Protein AF-A0A935FVT9-F1 (afdb_monomer_lite)

Radius of gyration: 13.97 Å; chains: 1; bounding box: 26×40×32 Å

Sequence (109 aa):
MEQVKELFKQTHLLTIIGFGGGGKTRLSMQVGADMIDDFNNGVFIAELAPVSDPSMVVQTIMNSLEVKEEPGRSLEETLTDYLKEKELLLILDNCEHLINECAELADVS

pLDDT: mean 88.22, std 7.42, range [54.28, 95.88]

Secondary structure (DSSP, 8-state):
-HHHHHHHTT-S-------TTSSHHHHHHHHHHHTGGG-TT-EEEEE-TT--SGGGHHHHHHHHTTPPPPTTS-HHHHHHHHHHT---EEEEE-GGGSHHHHHHHHT--

Structure (mmCIF, N/CA/C/O backbone):
data_AF-A0A935FVT9-F1
#
_entry.id   AF-A0A935FVT9-F1
#
loop_
_atom_site.group_PDB
_atom_site.id
_atom_site.type_symbol
_atom_site.label_atom_id
_atom_site.label_alt_id
_atom_site.label_comp_id
_atom_site.label_asym_id
_atom_site.label_entity_id
_atom_site.label_seq_id
_atom_site.pdbx_PDB_ins_code
_atom_site.Cartn_x
_atom_site.Cartn_y
_atom_site.Cartn_z
_atom_site.occupancy
_atom_site.B_iso_or_equiv
_atom_site.auth_seq_id
_atom_site.auth_comp_id
_atom_site.auth_asym_id
_atom_site.auth_atom_id
_atom_site.pdbx_PDB_model_num
ATOM 1 N N . MET A 1 1 ? 1.864 -18.845 -8.320 1.00 62.50 1 MET A N 1
ATOM 2 C CA . MET A 1 1 ? 0.863 -18.241 -7.418 1.00 62.50 1 MET A CA 1
ATOM 3 C C . MET A 1 1 ? 0.944 -18.844 -6.026 1.00 62.50 1 MET A C 1
ATOM 5 O O . MET A 1 1 ? 1.168 -18.074 -5.106 1.00 62.50 1 MET A O 1
ATOM 9 N N . GLU A 1 2 ? 0.876 -20.174 -5.860 1.00 69.81 2 GLU A N 1
ATOM 10 C CA . GLU A 1 2 ? 0.970 -20.820 -4.530 1.00 69.81 2 GLU A CA 1
ATOM 11 C C . GLU A 1 2 ? 2.167 -20.364 -3.684 1.00 69.81 2 GLU A C 1
ATOM 13 O O . GLU A 1 2 ? 1.958 -19.946 -2.554 1.00 69.81 2 GLU A O 1
ATOM 18 N N . GLN A 1 3 ? 3.383 -20.322 -4.240 1.00 77.50 3 GLN A N 1
ATO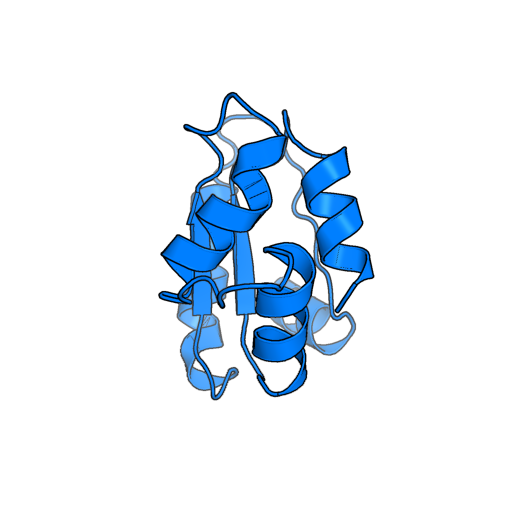M 19 C CA . GLN A 1 3 ? 4.567 -19.874 -3.488 1.00 77.50 3 GLN A CA 1
ATOM 20 C C . GLN A 1 3 ? 4.447 -18.449 -2.930 1.00 77.50 3 GLN A C 1
ATOM 22 O O . GLN A 1 3 ? 4.891 -18.192 -1.819 1.00 77.50 3 GLN A O 1
ATOM 27 N N . VAL A 1 4 ? 3.845 -17.514 -3.674 1.00 77.56 4 VAL A N 1
ATOM 28 C CA . VAL A 1 4 ? 3.684 -16.130 -3.198 1.00 77.56 4 VAL A CA 1
ATOM 29 C C . VAL A 1 4 ? 2.667 -16.078 -2.060 1.00 77.56 4 VAL A C 1
ATOM 31 O O . VAL A 1 4 ? 2.915 -15.427 -1.051 1.00 77.56 4 VAL A O 1
ATOM 34 N N . LYS A 1 5 ? 1.562 -16.824 -2.179 1.00 75.81 5 LYS A N 1
ATOM 35 C CA . LYS A 1 5 ? 0.564 -16.940 -1.107 1.00 75.81 5 LYS A CA 1
ATOM 36 C C . LYS A 1 5 ? 1.137 -17.604 0.146 1.00 75.81 5 LYS A C 1
ATOM 38 O O . LYS A 1 5 ? 0.827 -17.186 1.254 1.00 75.81 5 LYS A O 1
ATOM 43 N N . GLU A 1 6 ? 1.970 -18.631 -0.012 1.00 81.12 6 GLU A N 1
ATOM 44 C CA . GLU A 1 6 ? 2.661 -19.268 1.114 1.00 81.12 6 GLU A CA 1
ATOM 45 C C . GLU A 1 6 ? 3.633 -18.314 1.809 1.00 81.12 6 GLU A C 1
ATOM 47 O O . GLU A 1 6 ? 3.673 -18.297 3.037 1.00 81.12 6 GLU A O 1
ATOM 52 N N . LEU A 1 7 ? 4.362 -17.487 1.052 1.00 83.50 7 LEU A N 1
ATOM 53 C CA . LEU A 1 7 ? 5.241 -16.462 1.620 1.00 83.50 7 LEU A CA 1
ATOM 54 C C . LEU A 1 7 ? 4.447 -15.414 2.414 1.00 83.50 7 LEU A C 1
ATOM 56 O O . LEU A 1 7 ? 4.821 -15.114 3.542 1.00 83.50 7 LEU A O 1
ATOM 60 N N . PHE A 1 8 ? 3.307 -14.947 1.894 1.00 77.69 8 PHE A N 1
ATOM 61 C CA . PHE A 1 8 ? 2.412 -14.028 2.615 1.00 77.69 8 PHE A CA 1
ATOM 62 C C . PHE A 1 8 ? 1.847 -14.608 3.919 1.00 77.69 8 PHE A C 1
ATOM 64 O O . PHE A 1 8 ? 1.565 -13.867 4.850 1.00 77.69 8 PHE A O 1
ATOM 71 N N . LYS A 1 9 ? 1.700 -15.933 4.034 1.00 77.00 9 LYS A N 1
ATOM 72 C CA . LYS A 1 9 ? 1.293 -16.565 5.303 1.00 77.00 9 LYS A CA 1
ATOM 73 C C . LYS A 1 9 ? 2.398 -16.560 6.360 1.00 77.00 9 LYS A C 1
ATOM 75 O O . LYS A 1 9 ? 2.127 -16.868 7.517 1.00 77.00 9 LYS A O 1
ATOM 80 N N . GLN A 1 10 ? 3.639 -16.290 5.963 1.00 80.12 10 GLN A N 1
ATOM 81 C CA . GLN A 1 10 ? 4.816 -16.354 6.828 1.00 80.12 10 GLN A CA 1
ATOM 82 C C . GLN A 1 10 ? 5.402 -14.973 7.130 1.00 80.12 10 GLN A C 1
ATOM 84 O O . GLN A 1 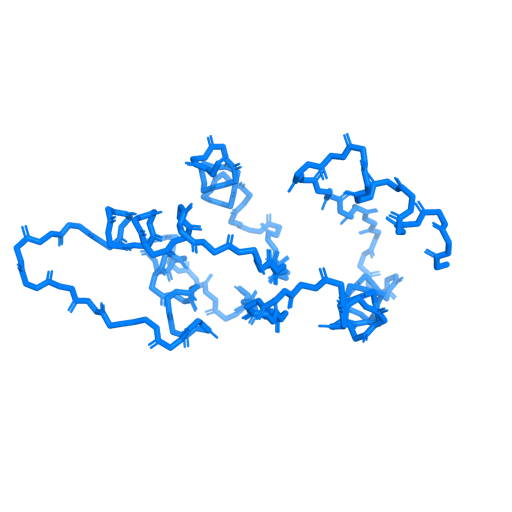10 ? 6.228 -14.862 8.035 1.00 80.12 10 GLN A O 1
ATOM 89 N N . THR A 1 11 ? 5.000 -13.932 6.394 1.00 82.12 11 THR A N 1
ATOM 90 C CA . THR A 1 11 ? 5.522 -12.572 6.546 1.00 82.12 11 THR A CA 1
ATOM 91 C C . THR A 1 11 ? 4.418 -11.525 6.395 1.00 82.12 11 THR A C 1
ATOM 93 O O . THR A 1 11 ? 3.458 -11.717 5.658 1.00 82.12 11 THR A O 1
ATOM 96 N N . HIS A 1 12 ? 4.584 -10.382 7.065 1.00 82.81 12 HIS A N 1
ATOM 97 C CA . HIS A 1 12 ? 3.717 -9.206 6.890 1.00 82.81 12 HIS A CA 1
ATOM 98 C C . HIS A 1 12 ? 4.190 -8.286 5.750 1.00 82.81 12 HIS A C 1
ATOM 100 O O . HIS A 1 12 ? 3.446 -7.425 5.296 1.00 82.81 12 HIS A O 1
ATOM 106 N N . LEU A 1 13 ? 5.414 -8.506 5.255 1.00 86.62 13 LEU A N 1
ATOM 107 C CA . LEU A 1 13 ? 6.025 -7.764 4.159 1.00 86.62 13 LEU A CA 1
ATOM 108 C C . LEU A 1 13 ? 6.634 -8.736 3.145 1.00 86.62 13 LEU A C 1
ATOM 110 O O . LEU A 1 13 ? 7.356 -9.669 3.512 1.00 86.62 13 LEU A O 1
ATOM 114 N N . LEU A 1 14 ? 6.367 -8.500 1.862 1.00 87.69 14 LEU A N 1
ATOM 115 C CA . LEU A 1 14 ? 6.971 -9.227 0.751 1.00 87.69 14 LEU A CA 1
ATOM 116 C C . LEU A 1 14 ? 7.462 -8.238 -0.308 1.00 87.69 14 LEU A C 1
ATOM 118 O O . LEU A 1 14 ? 6.669 -7.531 -0.922 1.00 87.69 14 LEU A O 1
ATOM 122 N N . THR A 1 15 ? 8.766 -8.248 -0.580 1.00 87.69 15 THR A N 1
ATOM 123 C CA . THR A 1 15 ? 9.375 -7.389 -1.604 1.00 87.69 15 THR A CA 1
ATOM 124 C C . THR A 1 15 ? 9.636 -8.177 -2.883 1.00 87.69 15 THR A C 1
ATOM 126 O O . THR A 1 15 ? 10.380 -9.159 -2.882 1.00 87.69 15 THR A O 1
ATOM 129 N N . ILE A 1 16 ? 9.062 -7.730 -4.004 1.00 84.69 16 ILE A N 1
ATOM 130 C CA . ILE A 1 16 ? 9.275 -8.339 -5.324 1.00 84.69 16 ILE A CA 1
ATOM 131 C C . ILE A 1 16 ? 10.327 -7.533 -6.089 1.00 84.69 16 ILE A C 1
ATOM 133 O O . ILE A 1 16 ? 10.065 -6.433 -6.569 1.00 84.69 16 ILE A O 1
ATOM 137 N N . ILE A 1 17 ? 11.517 -8.111 -6.255 1.00 83.94 17 ILE A N 1
ATOM 138 C CA . ILE A 1 17 ? 12.621 -7.505 -7.011 1.00 83.94 17 ILE A CA 1
ATOM 139 C C . ILE A 1 17 ? 12.785 -8.237 -8.341 1.00 83.94 17 ILE A C 1
ATOM 141 O O . ILE A 1 17 ? 12.739 -9.462 -8.417 1.00 83.94 17 ILE A O 1
ATOM 145 N N . GLY A 1 18 ? 13.010 -7.484 -9.413 1.00 80.19 18 GLY A N 1
ATOM 146 C CA . GLY A 1 18 ? 13.257 -8.050 -10.732 1.00 80.19 18 GLY A CA 1
ATOM 147 C C . GLY A 1 18 ? 13.530 -6.976 -11.772 1.00 80.19 18 GLY A C 1
ATOM 148 O O . GLY A 1 18 ? 13.239 -5.797 -11.566 1.00 80.19 18 GLY A O 1
ATOM 149 N N . PHE A 1 19 ? 14.076 -7.387 -12.911 1.00 78.88 19 PHE A N 1
ATOM 150 C CA . PHE A 1 19 ? 14.442 -6.480 -13.996 1.00 78.88 19 PHE A CA 1
ATOM 151 C C . PHE A 1 19 ? 13.230 -5.713 -14.558 1.00 78.88 19 PHE A C 1
ATOM 153 O O . PHE A 1 19 ? 12.075 -6.150 -14.457 1.00 78.88 19 PHE A O 1
ATOM 160 N N . GLY A 1 20 ? 13.491 -4.542 -15.146 1.00 75.00 20 GLY A N 1
ATOM 161 C CA . GLY A 1 20 ? 12.475 -3.762 -15.855 1.00 75.00 20 GLY A CA 1
ATOM 162 C C . GLY A 1 20 ? 11.797 -4.603 -16.941 1.00 75.00 20 GLY A C 1
ATOM 163 O O . GLY A 1 20 ? 12.449 -5.390 -17.621 1.00 75.00 20 GLY A O 1
ATOM 164 N N . GLY A 1 21 ? 10.474 -4.490 -17.067 1.00 75.69 21 GLY A N 1
ATOM 165 C CA . GLY A 1 21 ? 9.697 -5.277 -18.034 1.00 75.69 21 GLY A CA 1
ATOM 166 C C . GLY A 1 21 ? 9.451 -6.745 -17.655 1.00 75.69 21 GLY A C 1
ATOM 167 O O . GLY A 1 21 ? 8.742 -7.435 -18.378 1.00 75.69 21 GLY A O 1
ATOM 168 N N . GLY A 1 22 ? 9.941 -7.225 -16.505 1.00 80.94 22 GLY A N 1
ATOM 169 C CA . GLY A 1 22 ? 9.716 -8.599 -16.024 1.00 80.94 22 GLY A CA 1
ATOM 170 C C . GLY A 1 22 ? 8.287 -8.914 -15.552 1.00 80.94 22 GLY A C 1
ATOM 171 O O . GLY A 1 22 ? 8.051 -9.984 -15.004 1.00 80.94 22 GLY A O 1
ATOM 172 N N . GLY A 1 23 ? 7.338 -7.988 -15.722 1.00 83.88 23 GLY A N 1
ATOM 173 C CA . GLY A 1 23 ? 5.933 -8.196 -15.359 1.00 83.88 23 GLY A CA 1
ATOM 174 C C . GLY A 1 23 ? 5.623 -8.116 -13.861 1.00 83.88 23 GLY A C 1
ATOM 175 O O . GLY A 1 23 ? 4.581 -8.616 -13.457 1.00 83.88 23 GLY A O 1
ATOM 176 N N . LYS A 1 24 ? 6.483 -7.486 -13.046 1.00 87.62 24 LYS A N 1
ATOM 177 C CA . LYS A 1 24 ? 6.306 -7.354 -11.585 1.00 87.62 24 LYS A CA 1
ATOM 178 C C . LYS A 1 24 ? 4.957 -6.742 -11.208 1.00 87.62 24 LYS A C 1
ATOM 180 O O . LYS A 1 24 ? 4.199 -7.394 -10.512 1.00 87.62 24 LYS A O 1
ATOM 185 N N . THR A 1 25 ? 4.610 -5.588 -11.778 1.00 87.19 25 THR A N 1
ATOM 186 C CA . THR A 1 25 ? 3.300 -4.941 -11.596 1.00 87.19 25 THR A CA 1
ATOM 187 C C . THR A 1 25 ? 2.147 -5.899 -11.896 1.00 87.19 25 THR A C 1
ATOM 189 O O . THR A 1 25 ? 1.230 -6.063 -11.097 1.00 87.19 25 THR A O 1
ATOM 192 N N . ARG A 1 26 ? 2.218 -6.629 -13.020 1.00 89.12 26 ARG A N 1
ATOM 193 C CA . ARG A 1 26 ? 1.197 -7.621 -13.388 1.00 89.12 26 ARG A CA 1
ATOM 194 C C . ARG A 1 26 ? 1.129 -8.776 -12.385 1.00 89.12 26 ARG A C 1
ATOM 196 O O . ARG A 1 26 ? 0.032 -9.235 -12.086 1.00 89.12 26 ARG A O 1
ATOM 203 N N . LEU A 1 27 ? 2.272 -9.245 -11.887 1.00 87.75 27 LEU A N 1
ATOM 204 C CA . LEU A 1 27 ? 2.333 -10.283 -10.863 1.00 87.75 27 LEU A CA 1
ATOM 205 C C . LEU A 1 27 ? 1.720 -9.792 -9.546 1.00 87.75 27 LEU A C 1
ATOM 207 O O . LEU A 1 27 ? 0.872 -10.492 -9.006 1.00 87.75 27 LEU A O 1
ATOM 211 N N . SER A 1 28 ? 2.088 -8.602 -9.069 1.00 88.50 28 SER A N 1
ATOM 212 C CA . SER A 1 28 ? 1.552 -8.008 -7.840 1.00 88.50 28 SER A CA 1
ATOM 213 C C . SER A 1 28 ? 0.035 -7.836 -7.919 1.00 88.50 28 SER A C 1
ATOM 215 O O . SER A 1 28 ? -0.675 -8.277 -7.021 1.00 88.50 28 SER A O 1
ATOM 217 N N . MET A 1 29 ? -0.480 -7.296 -9.030 1.00 89.69 29 MET A N 1
ATOM 218 C CA . MET A 1 29 ? -1.925 -7.162 -9.252 1.00 89.69 29 MET A CA 1
ATOM 219 C C . MET A 1 29 ? -2.640 -8.513 -9.278 1.00 89.69 29 MET A C 1
ATOM 221 O O . MET A 1 29 ? -3.703 -8.655 -8.684 1.00 89.69 29 MET A O 1
ATOM 225 N N . GLN A 1 30 ? -2.066 -9.514 -9.953 1.00 90.50 30 GLN A N 1
ATOM 226 C CA . GLN A 1 30 ? -2.654 -10.852 -9.996 1.00 90.50 30 GLN A CA 1
ATOM 227 C C . GLN A 1 30 ? -2.675 -11.491 -8.603 1.00 90.50 30 GLN A C 1
ATOM 229 O O . GLN A 1 30 ? -3.663 -12.113 -8.239 1.00 90.50 30 GLN A O 1
ATOM 234 N N . VAL A 1 31 ? -1.603 -11.337 -7.822 1.00 88.00 31 VAL A N 1
ATOM 235 C CA . VAL A 1 31 ? -1.530 -11.822 -6.435 1.00 88.00 31 VAL A CA 1
ATOM 236 C C . VAL A 1 31 ? -2.575 -11.129 -5.573 1.00 88.00 31 VAL A C 1
ATOM 238 O O . VAL A 1 31 ? -3.307 -11.815 -4.870 1.00 88.00 31 VAL A O 1
ATOM 241 N N . GLY A 1 32 ? -2.702 -9.806 -5.688 1.00 89.19 32 GLY A N 1
ATOM 242 C CA . GLY A 1 32 ? -3.733 -9.047 -4.993 1.00 89.19 32 GLY A CA 1
ATOM 243 C C . GLY A 1 32 ? -5.146 -9.519 -5.338 1.00 89.19 32 GLY A C 1
ATOM 244 O O . GLY A 1 32 ? -5.932 -9.806 -4.444 1.00 89.19 32 GLY A O 1
ATOM 245 N N . ALA A 1 33 ? -5.452 -9.688 -6.627 1.00 90.25 33 ALA A N 1
ATOM 246 C CA . ALA A 1 33 ? -6.751 -10.193 -7.073 1.00 90.25 33 ALA A CA 1
ATOM 247 C C . ALA A 1 33 ? -7.044 -11.607 -6.544 1.00 90.25 33 ALA A C 1
ATOM 249 O O . ALA A 1 33 ? -8.159 -11.899 -6.128 1.00 90.25 33 ALA A O 1
ATOM 250 N N . ASP A 1 34 ? -6.034 -12.474 -6.520 1.00 89.50 34 ASP A N 1
ATOM 251 C CA . ASP A 1 34 ? -6.151 -13.842 -6.023 1.00 89.50 34 ASP A CA 1
ATOM 252 C C . ASP A 1 34 ? -6.305 -13.934 -4.494 1.00 89.50 34 ASP A C 1
ATOM 254 O O . ASP A 1 34 ? -6.674 -15.003 -4.003 1.00 89.50 34 ASP A O 1
ATOM 258 N N . MET A 1 35 ? -5.954 -12.881 -3.751 1.00 88.88 35 MET A N 1
ATOM 259 C CA . MET A 1 35 ? -6.012 -12.807 -2.283 1.00 88.88 35 MET A CA 1
ATOM 260 C C . MET A 1 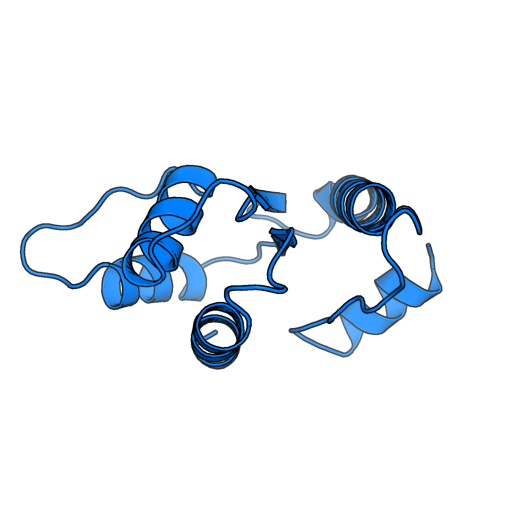35 ? -7.146 -11.904 -1.787 1.00 88.88 35 MET A C 1
ATOM 262 O O . MET A 1 35 ? -7.248 -11.654 -0.592 1.00 88.88 35 MET A O 1
ATOM 266 N N . ILE A 1 36 ? -8.007 -11.406 -2.677 1.00 90.12 36 ILE A N 1
ATOM 267 C CA . ILE A 1 36 ? -9.053 -10.445 -2.308 1.00 90.12 36 ILE A CA 1
ATOM 268 C C . ILE A 1 36 ? -10.003 -10.974 -1.227 1.00 90.12 36 ILE A C 1
ATOM 270 O O . ILE A 1 36 ? -10.423 -10.214 -0.362 1.00 90.12 36 ILE A O 1
ATOM 274 N N . ASP A 1 37 ? -10.275 -12.279 -1.243 1.00 90.56 37 ASP A N 1
ATOM 275 C CA . ASP A 1 37 ? -11.130 -12.953 -0.263 1.00 90.56 37 ASP A CA 1
ATOM 276 C C . ASP A 1 37 ? -10.392 -13.290 1.050 1.00 90.56 37 ASP A C 1
ATOM 278 O O . ASP A 1 37 ? -11.035 -13.643 2.036 1.00 90.56 37 ASP A O 1
ATOM 282 N N . ASP A 1 38 ? -9.057 -13.189 1.074 1.00 89.88 38 ASP A N 1
ATOM 283 C CA . ASP A 1 38 ? -8.224 -13.479 2.249 1.00 89.88 38 ASP A CA 1
ATOM 284 C C . ASP A 1 38 ? -8.076 -12.249 3.176 1.00 89.88 38 ASP A C 1
ATOM 286 O O . ASP A 1 38 ? -7.688 -12.405 4.330 1.00 89.88 38 ASP A O 1
ATOM 290 N N . PHE A 1 39 ? -8.391 -11.036 2.699 1.00 90.31 39 PHE A N 1
ATOM 291 C CA . PHE A 1 39 ? -8.248 -9.782 3.451 1.00 90.31 39 PHE A CA 1
ATOM 292 C C . PHE A 1 39 ? -9.599 -9.098 3.674 1.00 90.31 39 PHE A C 1
ATOM 294 O O . PHE A 1 39 ? -10.177 -8.507 2.761 1.00 90.31 39 PHE A O 1
ATOM 301 N N . ASN A 1 40 ? -10.080 -9.112 4.920 1.00 92.31 40 ASN A N 1
ATOM 302 C CA . ASN A 1 40 ? -11.404 -8.599 5.300 1.00 92.31 40 ASN A CA 1
ATOM 303 C C . ASN A 1 40 ? -11.625 -7.114 4.977 1.00 92.31 40 ASN A C 1
ATOM 305 O O . ASN A 1 40 ? -12.764 -6.669 4.823 1.00 92.31 40 ASN A O 1
ATOM 309 N N . ASN A 1 41 ? -10.551 -6.330 4.906 1.00 94.25 41 ASN A N 1
ATOM 310 C CA . ASN A 1 41 ? -10.610 -4.911 4.578 1.00 94.25 41 ASN A CA 1
ATOM 311 C C . ASN A 1 41 ? -10.198 -4.601 3.136 1.00 94.25 41 ASN A C 1
ATOM 313 O O . ASN A 1 41 ? -10.228 -3.435 2.753 1.00 94.25 41 ASN A O 1
ATOM 317 N N . GLY A 1 42 ? -9.916 -5.625 2.329 1.00 93.69 42 GLY A N 1
ATOM 318 C CA . GLY A 1 42 ? -9.664 -5.511 0.900 1.00 93.69 42 GLY A CA 1
ATOM 319 C C . GLY A 1 42 ? -8.188 -5.426 0.521 1.00 93.69 42 GLY A C 1
ATOM 320 O O . GLY A 1 42 ? -7.280 -5.558 1.344 1.00 93.69 42 GLY A O 1
ATOM 321 N N . VAL A 1 43 ? -7.969 -5.219 -0.777 1.00 94.75 43 VAL A N 1
ATOM 322 C CA . VAL A 1 43 ? -6.649 -5.141 -1.406 1.00 94.75 43 VAL A CA 1
ATOM 323 C C . VAL A 1 43 ? -6.537 -3.817 -2.143 1.00 94.75 43 VAL A C 1
ATOM 325 O O . VAL A 1 43 ? -7.393 -3.489 -2.964 1.00 94.75 43 VAL A O 1
ATOM 328 N N . PHE A 1 44 ? -5.468 -3.079 -1.873 1.00 95.56 44 PHE A N 1
ATOM 329 C CA . PHE A 1 44 ? -5.240 -1.741 -2.403 1.00 95.56 44 PHE A CA 1
ATOM 330 C C . PHE A 1 44 ? -3.891 -1.661 -3.102 1.00 95.56 44 PHE A C 1
ATOM 332 O O . PHE A 1 44 ? -2.941 -2.346 -2.725 1.00 95.56 44 PHE A O 1
ATOM 339 N N . ILE A 1 45 ? -3.806 -0.804 -4.116 1.00 94.81 45 ILE A N 1
ATOM 340 C CA . ILE A 1 45 ? -2.571 -0.535 -4.850 1.00 94.81 45 ILE A CA 1
ATOM 341 C C . ILE A 1 45 ? -2.306 0.964 -4.788 1.00 94.81 45 ILE A C 1
ATOM 343 O O . ILE A 1 45 ? -3.152 1.753 -5.201 1.00 94.81 45 ILE A O 1
ATOM 347 N N . ALA A 1 46 ? -1.125 1.335 -4.302 1.00 95.19 46 ALA A N 1
ATOM 348 C CA . ALA A 1 46 ? -0.591 2.681 -4.413 1.00 95.19 46 ALA A CA 1
ATOM 349 C C . ALA A 1 46 ? 0.439 2.709 -5.550 1.00 95.19 46 ALA A C 1
ATOM 351 O O . ALA A 1 46 ? 1.532 2.147 -5.438 1.00 95.19 46 ALA A O 1
ATOM 352 N N . GLU A 1 47 ? 0.079 3.351 -6.661 1.00 93.06 47 GLU A N 1
ATOM 353 C CA . GLU A 1 47 ? 0.988 3.563 -7.787 1.00 93.06 47 GLU A CA 1
ATOM 354 C C . GLU A 1 47 ? 1.906 4.752 -7.489 1.00 93.06 47 GLU A C 1
ATOM 356 O O . GLU A 1 47 ? 1.475 5.904 -7.521 1.00 93.06 47 GLU A O 1
ATOM 361 N N . LEU A 1 48 ? 3.188 4.485 -7.221 1.00 93.88 48 LEU A N 1
ATOM 362 C CA . LEU A 1 48 ? 4.162 5.533 -6.900 1.00 93.88 48 LEU A CA 1
ATOM 363 C C . LEU A 1 48 ? 4.917 6.048 -8.129 1.00 93.88 48 LEU A C 1
ATOM 365 O O . LEU A 1 48 ? 5.670 7.007 -8.035 1.00 93.88 48 LEU A O 1
ATOM 369 N N . ALA A 1 49 ? 4.668 5.480 -9.313 1.00 91.31 49 ALA A N 1
ATOM 370 C CA . ALA A 1 49 ? 5.262 5.929 -10.573 1.00 91.31 49 ALA A CA 1
ATOM 371 C C . ALA A 1 49 ? 5.165 7.451 -10.844 1.00 91.31 49 ALA A C 1
ATOM 373 O O . ALA A 1 49 ? 6.134 8.006 -11.363 1.00 91.31 49 ALA A O 1
ATOM 374 N N . PRO A 1 50 ? 4.039 8.142 -10.550 1.00 91.81 50 PRO A N 1
ATOM 375 C CA . PRO A 1 50 ? 3.932 9.583 -10.768 1.00 91.81 50 PRO A CA 1
ATOM 376 C C . PRO A 1 50 ? 4.496 10.429 -9.611 1.00 91.81 50 PRO A C 1
ATOM 378 O O . PRO A 1 50 ? 4.480 11.657 -9.704 1.00 91.81 50 PRO A O 1
ATOM 381 N N . VAL A 1 51 ? 4.963 9.816 -8.519 1.00 94.75 51 VAL A N 1
ATOM 382 C CA . VAL A 1 51 ? 5.372 10.519 -7.299 1.00 94.75 51 VAL A CA 1
ATOM 383 C C . VAL A 1 51 ? 6.824 10.972 -7.418 1.00 94.75 51 VAL A C 1
ATOM 385 O O . VAL A 1 51 ? 7.759 10.224 -7.184 1.00 94.75 51 VAL A O 1
ATOM 388 N N . SER A 1 52 ? 7.040 12.235 -7.777 1.00 90.56 52 SER A N 1
ATOM 389 C CA . SER A 1 52 ? 8.396 12.800 -7.861 1.00 90.56 52 SER A CA 1
ATOM 390 C C . SER A 1 52 ? 8.914 13.379 -6.543 1.00 90.56 52 SER A C 1
ATOM 392 O O . SER A 1 52 ? 10.117 13.571 -6.393 1.00 90.56 52 SER A O 1
ATOM 394 N N . ASP A 1 53 ? 8.007 13.731 -5.631 1.00 93.12 53 ASP A N 1
ATOM 395 C CA . ASP A 1 53 ? 8.324 14.309 -4.325 1.00 93.12 53 ASP A CA 1
ATOM 396 C C . ASP A 1 53 ? 8.145 13.233 -3.243 1.00 93.12 53 ASP A C 1
ATOM 398 O O . ASP A 1 53 ? 7.013 12.783 -3.038 1.00 93.12 53 ASP A O 1
ATOM 402 N N . PRO A 1 54 ? 9.216 12.820 -2.543 1.00 90.50 54 PRO A N 1
ATOM 403 C CA . PRO A 1 54 ? 9.126 11.794 -1.510 1.00 90.50 54 PRO A CA 1
ATOM 404 C C . PRO A 1 54 ? 8.153 12.121 -0.372 1.00 90.50 54 PRO A C 1
ATOM 406 O O . PRO A 1 54 ? 7.548 11.216 0.199 1.00 90.50 54 PRO A O 1
ATOM 409 N N . SER A 1 55 ? 7.912 13.405 -0.089 1.00 90.31 55 SER A N 1
ATOM 410 C CA . SER A 1 55 ? 6.932 13.813 0.927 1.00 90.31 55 SER A CA 1
ATOM 411 C C . SER A 1 55 ? 5.482 13.474 0.550 1.00 90.31 55 SER A C 1
ATOM 413 O O . SER A 1 55 ? 4.607 13.429 1.412 1.00 90.31 55 SER A O 1
ATOM 415 N N . MET A 1 56 ? 5.214 13.172 -0.725 1.00 93.75 56 MET A N 1
ATOM 416 C CA . MET A 1 56 ? 3.881 12.838 -1.233 1.00 93.75 56 MET A CA 1
ATOM 417 C C . MET A 1 56 ? 3.558 11.337 -1.168 1.00 93.75 56 MET A C 1
ATOM 419 O O . MET A 1 56 ? 2.444 10.942 -1.523 1.00 93.75 56 MET A O 1
ATOM 423 N N . VAL A 1 57 ? 4.492 10.487 -0.723 1.00 93.88 57 VAL A N 1
ATOM 424 C CA . VAL A 1 57 ? 4.293 9.027 -0.628 1.00 93.88 57 VAL A CA 1
ATOM 425 C C . VAL A 1 57 ? 3.111 8.695 0.281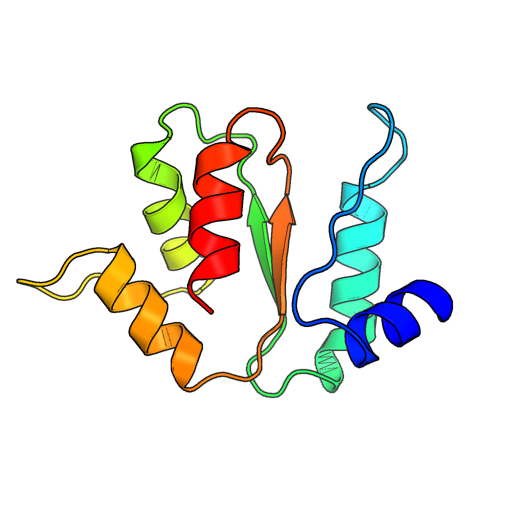 1.00 93.88 57 VAL A C 1
ATOM 427 O O . VAL A 1 57 ? 2.177 8.012 -0.141 1.00 93.88 57 VAL A O 1
ATOM 430 N N . VAL A 1 58 ? 3.109 9.242 1.499 1.00 94.38 58 VAL A N 1
ATOM 431 C CA . VAL A 1 58 ? 2.063 8.994 2.504 1.00 94.38 58 VAL A CA 1
ATOM 432 C C . VAL A 1 58 ? 0.701 9.455 1.988 1.00 94.38 58 VAL A C 1
ATOM 434 O O . VAL A 1 58 ? -0.271 8.702 2.039 1.00 94.38 58 VAL A O 1
ATOM 437 N N . GLN A 1 59 ? 0.645 10.649 1.389 1.00 95.00 59 GLN A N 1
ATOM 438 C CA . GLN A 1 59 ? -0.576 11.180 0.786 1.00 95.00 59 GLN A CA 1
ATOM 439 C C . GLN A 1 59 ? -1.103 10.280 -0.340 1.00 95.00 59 GLN A C 1
ATOM 441 O O . GLN A 1 59 ? -2.306 10.051 -0.451 1.00 95.00 59 GLN A O 1
ATOM 446 N N . THR A 1 60 ? -0.213 9.761 -1.188 1.00 95.88 60 THR A N 1
ATOM 447 C CA . THR A 1 60 ? -0.583 8.884 -2.309 1.00 95.88 60 THR A CA 1
ATOM 448 C C . THR A 1 60 ? -1.187 7.572 -1.810 1.00 95.88 60 THR A C 1
ATOM 450 O O . THR A 1 60 ? -2.193 7.102 -2.347 1.00 95.88 60 THR A O 1
ATOM 453 N N . ILE A 1 61 ? -0.628 7.011 -0.737 1.00 95.31 61 ILE A N 1
ATOM 454 C CA . ILE A 1 61 ? -1.165 5.815 -0.086 1.00 95.31 61 ILE A CA 1
ATOM 455 C C . ILE A 1 61 ? -2.527 6.109 0.549 1.00 95.31 61 ILE A C 1
ATOM 457 O O . ILE A 1 61 ? -3.481 5.378 0.294 1.00 95.31 61 ILE A O 1
ATOM 461 N N . MET A 1 62 ? -2.654 7.205 1.304 1.00 95.69 62 MET A N 1
ATOM 462 C CA . MET A 1 62 ? -3.932 7.616 1.899 1.00 95.69 62 MET A CA 1
ATOM 463 C C . MET A 1 62 ? -5.022 7.795 0.841 1.00 95.69 62 MET A C 1
ATOM 465 O O . MET A 1 62 ? -6.127 7.289 1.018 1.00 95.69 62 MET A O 1
ATOM 469 N N . ASN A 1 63 ? -4.704 8.432 -0.289 1.00 95.88 63 ASN A N 1
ATOM 470 C CA . ASN A 1 63 ? -5.637 8.584 -1.405 1.00 95.88 63 ASN A CA 1
ATOM 471 C C . ASN A 1 63 ? -6.076 7.227 -1.979 1.00 95.88 63 ASN A C 1
ATOM 473 O O . ASN A 1 63 ? -7.249 7.055 -2.298 1.00 95.88 63 ASN A O 1
ATOM 477 N N . SER A 1 64 ? -5.154 6.263 -2.078 1.00 95.44 64 SER A N 1
ATOM 478 C CA . SER A 1 64 ? -5.440 4.906 -2.572 1.00 95.44 64 SER A CA 1
ATOM 479 C C . SER A 1 64 ? -6.339 4.113 -1.616 1.00 95.44 64 SER A C 1
ATOM 481 O O . SER A 1 64 ? -7.109 3.266 -2.057 1.00 95.44 64 SER A O 1
ATOM 483 N N . LEU A 1 65 ? -6.257 4.408 -0.316 1.00 95.25 65 LEU A N 1
ATOM 484 C CA . LEU A 1 65 ? -7.088 3.834 0.748 1.00 95.25 65 LEU A CA 1
ATOM 485 C C . LEU A 1 65 ? -8.378 4.638 1.012 1.00 95.25 65 LEU A C 1
ATOM 487 O O . LEU A 1 65 ? -9.142 4.292 1.913 1.00 95.25 65 LEU A O 1
ATOM 491 N N . GLU A 1 66 ? -8.602 5.731 0.274 1.00 95.31 66 GLU A N 1
ATOM 492 C CA . GLU A 1 66 ? -9.679 6.709 0.502 1.00 95.31 66 GLU A CA 1
ATOM 493 C C . GLU A 1 66 ? -9.708 7.286 1.936 1.00 95.31 66 GLU A C 1
ATOM 495 O O . GLU A 1 66 ? -10.756 7.681 2.462 1.00 95.31 66 GLU A O 1
ATOM 500 N N . VAL A 1 67 ? -8.541 7.369 2.580 1.00 95.25 67 VAL A N 1
ATOM 501 C CA . VAL A 1 67 ? -8.368 7.930 3.924 1.00 95.25 67 VAL A CA 1
ATOM 502 C C . VAL A 1 67 ? -8.238 9.442 3.831 1.00 95.25 67 VAL A C 1
ATOM 504 O O . VAL A 1 67 ? -7.489 9.978 3.016 1.00 95.25 67 VAL A O 1
ATOM 507 N N . LYS A 1 68 ? -8.969 10.144 4.694 1.00 93.88 68 LYS A N 1
ATOM 508 C CA . LYS A 1 68 ? -8.920 11.603 4.778 1.00 93.88 68 LYS A CA 1
ATOM 509 C C . LYS A 1 68 ? -7.963 12.043 5.869 1.00 93.88 68 LYS A C 1
ATOM 511 O O . LYS A 1 68 ? -7.869 11.409 6.912 1.00 93.88 68 LYS A O 1
ATOM 516 N N . GLU A 1 69 ? -7.317 13.170 5.622 1.00 92.88 69 GLU A N 1
ATOM 517 C CA . GLU A 1 69 ? -6.477 13.850 6.599 1.00 92.88 69 GLU A CA 1
ATOM 518 C C . GLU A 1 69 ? -7.302 14.314 7.803 1.00 92.88 69 GLU A C 1
ATOM 520 O O . GLU A 1 69 ? -8.418 14.828 7.655 1.00 92.88 69 GLU A O 1
ATOM 52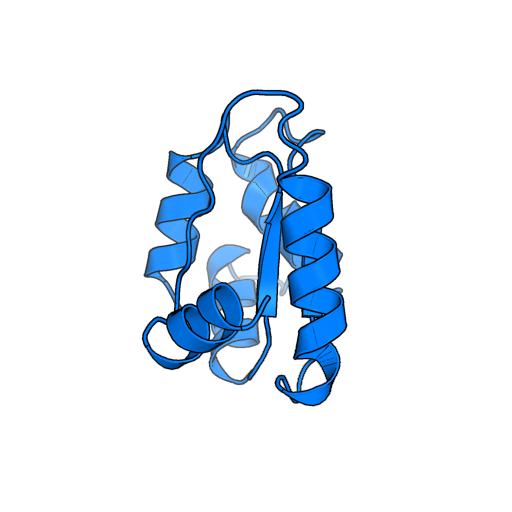5 N N . GLU A 1 70 ? -6.732 14.162 8.997 1.00 92.62 70 GLU A N 1
ATOM 526 C CA . GLU A 1 70 ? -7.329 14.634 10.243 1.00 92.62 70 GLU A CA 1
ATOM 527 C C . GLU A 1 70 ? -6.671 15.951 10.689 1.00 92.62 70 GLU A C 1
ATOM 529 O O . GLU A 1 70 ? -5.451 16.009 10.869 1.00 92.62 70 GLU A O 1
ATOM 534 N N . PRO A 1 71 ? -7.445 17.033 10.909 1.00 91.81 71 PRO A N 1
ATOM 535 C CA . PRO A 1 71 ? -6.885 18.299 11.367 1.00 91.81 71 PRO A CA 1
ATOM 536 C C . PRO A 1 71 ? -6.114 18.152 12.684 1.00 91.81 71 PRO A C 1
ATOM 538 O O . PRO A 1 71 ? -6.651 17.666 13.678 1.00 91.81 71 PRO A O 1
ATOM 541 N N . GLY A 1 72 ? -4.875 18.649 12.709 1.00 93.38 72 GLY A N 1
ATOM 542 C CA . GLY A 1 72 ? -4.028 18.635 13.906 1.00 93.38 72 GLY A CA 1
ATOM 543 C C . GLY A 1 72 ? -3.233 17.345 14.121 1.00 93.38 72 GLY A C 1
ATOM 544 O O . GLY A 1 72 ? -2.608 17.218 15.171 1.00 93.38 72 GLY A O 1
ATOM 545 N N . ARG A 1 73 ? -3.230 16.425 13.148 1.00 93.94 73 ARG A N 1
ATOM 546 C CA . ARG A 1 73 ? -2.411 15.205 13.141 1.00 93.94 73 ARG A CA 1
ATOM 547 C C . ARG A 1 73 ? -1.509 15.163 11.915 1.00 93.94 73 ARG A C 1
ATOM 549 O O . ARG A 1 73 ? -1.804 15.816 10.914 1.00 93.94 73 ARG A O 1
ATOM 556 N N . SER A 1 74 ? -0.420 14.402 11.990 1.00 94.06 74 SER A N 1
ATOM 557 C CA . SER A 1 74 ? 0.395 14.136 10.802 1.00 94.06 74 SER A CA 1
ATOM 558 C C . SER A 1 74 ? -0.300 13.125 9.874 1.00 94.06 74 SER A C 1
ATOM 560 O O . SER A 1 74 ? -1.195 12.377 10.292 1.00 94.06 74 SER A O 1
ATOM 562 N N . LEU A 1 75 ? 0.102 13.099 8.599 1.00 93.25 75 LEU A N 1
ATOM 563 C CA . LEU A 1 75 ? -0.408 12.121 7.632 1.00 93.25 75 LEU A CA 1
ATOM 564 C C . LEU A 1 75 ? -0.027 10.696 8.051 1.00 93.25 75 LEU A C 1
ATOM 566 O O . LEU A 1 75 ? -0.854 9.791 7.999 1.00 93.25 75 LEU A O 1
ATOM 570 N N . GLU A 1 76 ? 1.203 10.518 8.533 1.00 91.31 76 GLU A N 1
ATOM 571 C CA . GLU A 1 76 ? 1.744 9.248 9.017 1.00 91.31 76 GLU A CA 1
ATOM 572 C C . GLU A 1 76 ? 0.968 8.738 10.230 1.00 91.31 76 GLU A C 1
ATOM 574 O O . GLU A 1 76 ? 0.606 7.565 10.274 1.00 91.31 76 GLU A O 1
ATOM 579 N N . GLU A 1 77 ? 0.666 9.608 11.200 1.00 92.44 77 GLU A N 1
ATOM 580 C CA . GLU A 1 77 ? -0.140 9.248 12.371 1.00 92.44 77 GLU A CA 1
ATOM 581 C C . GLU A 1 77 ? -1.550 8.810 11.965 1.00 92.44 77 GLU A C 1
ATOM 583 O O . GLU A 1 77 ? -2.058 7.807 12.468 1.00 92.44 77 GLU A O 1
ATOM 588 N N . THR A 1 78 ? -2.169 9.548 11.040 1.00 94.06 78 THR A N 1
ATOM 589 C CA . THR A 1 78 ? -3.515 9.253 10.531 1.00 94.06 78 THR A CA 1
ATOM 590 C C . THR A 1 78 ? -3.539 7.913 9.795 1.00 94.06 78 THR A C 1
ATOM 592 O O . THR A 1 78 ? -4.399 7.072 10.056 1.00 94.06 78 THR A O 1
ATOM 595 N N . LEU A 1 79 ? -2.571 7.687 8.903 1.00 93.06 79 LEU A N 1
ATOM 596 C CA . LEU A 1 79 ? -2.441 6.447 8.145 1.00 93.06 79 LEU A CA 1
ATOM 597 C C . LEU A 1 79 ? -2.157 5.256 9.065 1.00 93.06 79 LEU A C 1
ATOM 599 O O . LEU A 1 79 ? -2.814 4.226 8.953 1.00 93.06 79 LEU A O 1
ATOM 603 N N . THR A 1 80 ? -1.218 5.400 9.999 1.00 91.44 80 THR A N 1
ATOM 604 C CA . THR A 1 80 ? -0.831 4.329 10.926 1.00 91.44 80 THR A CA 1
ATOM 605 C C . THR A 1 80 ? -2.019 3.876 11.767 1.00 91.44 80 THR A C 1
ATOM 607 O O . THR A 1 80 ? -2.284 2.681 11.875 1.00 91.44 80 THR A O 1
ATOM 610 N N . ASP A 1 81 ? -2.776 4.812 12.338 1.00 92.00 81 ASP A N 1
ATOM 611 C CA . ASP A 1 81 ? -3.949 4.463 13.140 1.00 92.00 81 ASP A CA 1
ATOM 612 C C . ASP A 1 81 ? -5.089 3.881 12.301 1.00 92.00 81 ASP A C 1
ATOM 614 O O . ASP A 1 81 ? -5.796 2.992 12.774 1.00 92.00 81 ASP A O 1
ATOM 618 N N . TYR A 1 82 ? -5.240 4.315 11.045 1.00 92.50 82 TYR A N 1
ATOM 619 C CA . TYR A 1 82 ? -6.162 3.671 10.113 1.00 92.50 82 TYR A CA 1
ATOM 620 C C . TYR A 1 82 ? -5.768 2.213 9.841 1.00 92.50 82 TYR A C 1
ATOM 622 O O . TYR A 1 82 ? -6.641 1.349 9.838 1.00 92.50 82 TYR A O 1
ATOM 630 N N . LEU A 1 83 ? -4.477 1.932 9.629 1.00 91.62 83 LEU A N 1
ATOM 631 C CA . LEU A 1 83 ? -3.969 0.600 9.286 1.00 91.62 83 LEU A CA 1
ATOM 632 C C . LEU A 1 83 ? -3.975 -0.378 10.469 1.00 91.62 83 LEU A C 1
ATOM 634 O O . LEU A 1 83 ? -4.277 -1.551 10.265 1.00 91.62 83 LEU A O 1
ATOM 638 N N . LYS A 1 84 ? -3.704 0.085 11.698 1.00 89.88 84 LYS A N 1
ATOM 639 C CA . LYS A 1 84 ? -3.639 -0.763 12.911 1.00 89.88 84 LYS A CA 1
ATOM 640 C C . LYS A 1 84 ? -4.882 -1.621 13.148 1.00 89.88 84 LYS A C 1
ATOM 642 O O . LYS A 1 84 ? -4.782 -2.716 13.691 1.00 89.88 84 LYS A O 1
ATOM 647 N N . GLU A 1 85 ? -6.050 -1.122 12.763 1.00 86.00 85 GLU A N 1
ATOM 648 C CA . GLU A 1 85 ? -7.343 -1.771 13.003 1.00 86.00 85 GLU A CA 1
ATOM 649 C C . GLU A 1 85 ? -7.850 -2.547 11.770 1.00 86.00 85 GLU A C 1
ATOM 651 O O . GLU A 1 85 ? -9.043 -2.860 11.677 1.00 86.00 85 GLU A O 1
ATOM 656 N N . LYS A 1 86 ? -6.983 -2.797 10.773 1.00 90.38 86 LYS A N 1
ATOM 657 C CA . LYS A 1 86 ? -7.362 -3.379 9.479 1.00 90.38 86 LYS A CA 1
ATOM 658 C C . LYS A 1 86 ? -6.541 -4.609 9.126 1.00 90.38 86 LYS A C 1
ATOM 660 O O . LYS A 1 86 ? -5.324 -4.638 9.234 1.00 90.38 86 LYS A O 1
ATOM 665 N N . GLU A 1 87 ? -7.236 -5.594 8.583 1.00 90.94 87 GLU A N 1
ATOM 666 C CA . GLU A 1 87 ? -6.671 -6.724 7.861 1.00 90.94 87 GLU A CA 1
ATOM 667 C C . GLU A 1 87 ? -6.831 -6.454 6.358 1.00 90.94 87 GLU A C 1
ATOM 669 O O . GLU A 1 87 ? -7.825 -6.840 5.735 1.00 90.94 87 GLU A O 1
ATOM 674 N N . LEU A 1 88 ? -5.875 -5.712 5.791 1.00 93.50 88 LEU A N 1
ATOM 675 C CA . LEU A 1 88 ? -5.810 -5.378 4.366 1.00 93.50 88 LEU A CA 1
ATOM 676 C C . LEU A 1 88 ? -4.465 -5.768 3.757 1.00 93.50 88 LEU A C 1
ATOM 678 O O . LEU A 1 88 ? -3.467 -5.900 4.462 1.00 93.50 88 LEU A O 1
ATOM 682 N N . LEU A 1 89 ? -4.440 -5.889 2.432 1.00 93.06 89 LEU A N 1
ATOM 683 C CA . LEU A 1 89 ? -3.208 -5.984 1.656 1.00 93.06 89 LEU A CA 1
ATOM 684 C C . LEU A 1 89 ? -2.963 -4.668 0.924 1.00 93.06 89 LEU A C 1
ATOM 686 O O . LEU A 1 89 ? -3.750 -4.282 0.060 1.00 93.06 89 LEU A O 1
ATOM 690 N N . LEU A 1 90 ? -1.851 -4.007 1.235 1.00 93.62 90 LEU A N 1
ATOM 691 C CA . LEU A 1 90 ? -1.393 -2.820 0.522 1.00 93.62 90 LEU A CA 1
ATOM 692 C C . LEU A 1 90 ? -0.226 -3.183 -0.398 1.00 93.62 90 LEU A C 1
ATOM 694 O O . LEU A 1 90 ? 0.813 -3.664 0.048 1.00 93.62 90 LEU A O 1
ATOM 698 N N . ILE A 1 91 ? -0.392 -2.930 -1.691 1.00 93.69 91 ILE A N 1
ATOM 699 C CA . ILE A 1 91 ? 0.640 -3.104 -2.709 1.00 93.69 91 ILE A CA 1
ATOM 700 C C . ILE A 1 91 ? 1.212 -1.729 -3.038 1.00 93.69 91 ILE A C 1
ATOM 702 O O . ILE A 1 91 ? 0.503 -0.863 -3.546 1.00 93.69 91 ILE A O 1
ATOM 706 N N . LEU A 1 92 ? 2.505 -1.542 -2.789 1.00 93.44 92 LEU A N 1
ATOM 707 C CA . LEU A 1 92 ? 3.248 -0.376 -3.258 1.00 93.44 92 LEU A CA 1
ATOM 708 C C . LEU A 1 92 ? 3.910 -0.737 -4.594 1.00 93.44 92 LEU A C 1
ATOM 710 O O . LEU A 1 92 ? 4.714 -1.671 -4.644 1.00 93.44 92 LEU A O 1
ATOM 714 N N . ASP A 1 93 ? 3.551 -0.045 -5.677 1.00 91.44 93 ASP A N 1
ATOM 715 C CA . ASP A 1 93 ? 4.142 -0.279 -7.001 1.00 91.44 93 ASP A CA 1
ATOM 716 C C . ASP A 1 93 ? 5.099 0.849 -7.400 1.00 91.44 93 ASP A C 1
ATOM 718 O O . ASP A 1 93 ? 4.897 2.013 -7.055 1.00 91.44 93 ASP A O 1
ATOM 722 N N . ASN A 1 94 ? 6.137 0.497 -8.162 1.00 89.00 94 ASN A N 1
ATOM 723 C CA . ASN A 1 94 ? 7.189 1.403 -8.642 1.00 89.00 94 ASN A CA 1
ATOM 724 C C . ASN A 1 94 ? 7.979 2.138 -7.538 1.00 89.00 94 ASN A C 1
ATOM 726 O O . ASN A 1 94 ? 8.341 3.309 -7.678 1.00 89.00 94 ASN A O 1
ATOM 730 N N . CYS A 1 95 ? 8.299 1.443 -6.444 1.00 88.50 95 CYS A N 1
ATOM 731 C CA . CYS A 1 95 ? 9.059 1.994 -5.319 1.00 88.50 95 CYS A CA 1
ATOM 732 C C . CYS A 1 95 ? 10.530 2.335 -5.631 1.00 88.50 95 CYS A C 1
ATOM 734 O O . CYS A 1 95 ? 11.206 2.839 -4.744 1.00 88.50 95 CYS A O 1
ATOM 736 N N . GLU A 1 96 ? 11.086 2.054 -6.821 1.00 87.69 96 GLU A N 1
ATOM 737 C CA . GLU A 1 96 ? 12.550 2.070 -7.037 1.00 87.69 96 GLU A CA 1
ATOM 738 C C . GLU A 1 96 ? 13.226 3.423 -6.761 1.00 87.69 96 GLU A C 1
ATOM 740 O O . GLU A 1 96 ? 14.408 3.471 -6.428 1.00 87.69 96 GLU A O 1
ATOM 745 N N . HIS A 1 97 ? 12.483 4.518 -6.900 1.00 89.19 97 HIS A N 1
ATOM 746 C CA . HIS A 1 97 ? 12.953 5.882 -6.659 1.00 89.19 97 HIS A CA 1
ATOM 747 C C . HIS A 1 97 ? 12.562 6.423 -5.272 1.00 89.19 97 HIS A C 1
ATOM 749 O O . HIS A 1 97 ? 12.967 7.528 -4.927 1.00 89.19 97 HIS A O 1
ATOM 755 N N . LEU A 1 98 ? 11.808 5.640 -4.494 1.00 89.88 98 LEU A N 1
ATOM 756 C CA . LEU A 1 98 ? 11.214 5.989 -3.196 1.00 89.88 98 LEU A CA 1
ATOM 757 C C . LEU A 1 98 ? 11.420 4.859 -2.174 1.00 89.88 98 LEU A C 1
ATOM 759 O O . LEU A 1 98 ? 10.579 4.604 -1.313 1.00 89.88 98 LEU A O 1
ATOM 763 N N . ILE A 1 99 ? 12.511 4.098 -2.328 1.00 87.31 99 ILE A N 1
ATOM 764 C CA . ILE A 1 99 ? 12.754 2.877 -1.548 1.00 87.31 99 ILE A CA 1
ATOM 765 C C . ILE A 1 99 ? 12.806 3.189 -0.053 1.00 87.31 99 ILE A C 1
ATOM 767 O O . ILE A 1 99 ? 12.271 2.413 0.733 1.00 87.31 99 ILE A O 1
ATOM 771 N N . ASN A 1 100 ? 13.435 4.300 0.335 1.00 87.69 100 ASN A N 1
ATOM 772 C CA . ASN A 1 100 ? 13.607 4.646 1.744 1.00 87.69 100 ASN A CA 1
ATOM 773 C C . ASN A 1 100 ? 12.256 4.958 2.391 1.00 87.69 100 ASN A C 1
ATOM 775 O O . ASN A 1 100 ? 11.936 4.417 3.438 1.00 87.69 100 ASN A O 1
ATOM 779 N N . GLU A 1 101 ? 11.435 5.754 1.718 1.00 89.19 101 GLU A N 1
ATOM 780 C CA . GLU A 1 101 ? 10.125 6.187 2.192 1.00 89.19 101 GLU A CA 1
ATOM 781 C C . GLU A 1 101 ? 9.141 5.012 2.251 1.00 89.19 101 GLU A C 1
ATOM 783 O O . GLU A 1 101 ? 8.366 4.878 3.196 1.00 89.19 101 GLU A O 1
ATOM 788 N N . CYS A 1 102 ? 9.204 4.110 1.266 1.00 87.25 102 CYS A N 1
ATOM 789 C CA . CYS A 1 102 ? 8.417 2.878 1.282 1.00 87.25 102 CYS A CA 1
ATOM 790 C C . CYS A 1 102 ? 8.859 1.930 2.404 1.00 87.25 102 CYS A C 1
ATOM 792 O O . CYS A 1 102 ? 8.014 1.277 3.012 1.00 87.25 102 CYS A O 1
ATOM 794 N N . ALA A 1 103 ? 10.166 1.835 2.669 1.00 86.69 103 ALA A N 1
ATOM 795 C CA . ALA A 1 103 ? 10.703 0.993 3.733 1.00 86.69 103 ALA A CA 1
ATOM 796 C C . ALA A 1 103 ? 10.328 1.527 5.120 1.00 86.69 103 ALA A C 1
ATOM 798 O O . ALA A 1 103 ? 9.853 0.757 5.948 1.00 86.69 103 ALA A O 1
ATOM 799 N N . GLU A 1 104 ? 10.463 2.837 5.346 1.00 85.75 104 GLU A N 1
ATOM 800 C CA . GLU A 1 104 ? 10.059 3.478 6.601 1.00 85.75 104 GLU A CA 1
ATOM 801 C C . GLU A 1 104 ? 8.581 3.223 6.910 1.00 85.75 104 GLU A C 1
ATOM 803 O O . GLU A 1 104 ? 8.244 2.904 8.043 1.00 85.75 104 GLU A O 1
ATOM 808 N N . LEU A 1 105 ? 7.700 3.284 5.908 1.00 81.94 105 LEU A N 1
ATOM 809 C CA . LEU A 1 105 ? 6.281 2.969 6.094 1.00 81.94 105 LEU A CA 1
ATOM 810 C C . LEU A 1 105 ? 6.017 1.487 6.374 1.00 81.94 105 LEU A C 1
ATOM 812 O O . LEU A 1 105 ? 5.144 1.168 7.179 1.00 81.94 105 LEU A O 1
ATOM 816 N N . ALA A 1 106 ? 6.752 0.586 5.722 1.00 81.62 106 ALA A N 1
ATOM 817 C CA . ALA A 1 106 ? 6.590 -0.853 5.907 1.00 81.62 106 ALA A CA 1
ATOM 818 C C . ALA A 1 106 ? 7.051 -1.346 7.293 1.00 81.62 106 ALA A C 1
ATOM 820 O O . ALA A 1 106 ? 6.600 -2.398 7.736 1.00 81.62 106 ALA A O 1
ATOM 821 N N . ASP A 1 107 ? 7.916 -0.592 7.977 1.00 77.00 107 ASP A N 1
ATOM 822 C CA . ASP A 1 107 ? 8.385 -0.900 9.335 1.00 77.00 107 ASP A CA 1
ATOM 823 C C . ASP A 1 107 ? 7.422 -0.411 10.442 1.00 77.00 107 ASP A C 1
ATOM 825 O O . ASP A 1 107 ? 7.590 -0.770 11.609 1.00 77.00 107 ASP A O 1
ATOM 829 N N . VAL A 1 108 ? 6.426 0.420 10.106 1.00 62.59 108 VAL A N 1
ATOM 830 C CA . VAL A 1 108 ? 5.519 1.073 11.077 1.00 62.59 108 VAL A CA 1
ATOM 831 C C . VAL A 1 108 ? 4.224 0.275 11.321 1.00 62.59 108 VAL A C 1
ATOM 833 O O . VAL A 1 108 ? 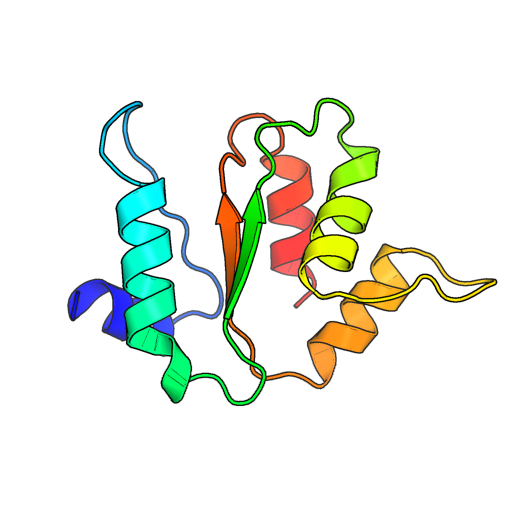3.494 0.573 12.272 1.00 62.59 108 VAL A O 1
ATOM 836 N N . SER A 1 109 ? 3.947 -0.749 10.502 1.00 54.28 109 SER A N 1
ATOM 837 C CA . SER A 1 109 ? 2.787 -1.652 10.625 1.00 54.28 109 SER A CA 1
ATOM 838 C C . SER A 1 109 ? 3.011 -2.816 11.587 1.00 54.28 109 SER A C 1
ATOM 840 O O . SER A 1 109 ? 4.041 -3.509 11.421 1.00 54.28 109 SER A O 1
#

Foldseek 3Di:
DVVVVVVVVVDVDDDDDDDPPPCPVVVLVVVQVVCQVVWPLGEWEQECVVPPDLVCSLVSQCVRSVHDDDPPDDSLVSVLVVPVVTRYHYHYPPCPVNVPSVVVSSVSD